Protein AF-A0A961BSR6-F1 (afdb_monomer_lite)

Structure (mmCIF, N/CA/C/O backbone):
data_AF-A0A961BSR6-F1
#
_entry.id   AF-A0A961BSR6-F1
#
loop_
_atom_site.group_PDB
_atom_site.id
_atom_site.type_symbol
_atom_site.label_atom_id
_atom_site.label_alt_id
_atom_site.label_comp_id
_atom_site.label_asym_id
_atom_site.label_entity_id
_atom_site.label_seq_id
_atom_site.pdbx_PDB_ins_code
_atom_site.Cartn_x
_atom_site.Cartn_y
_atom_site.Cartn_z
_atom_site.occu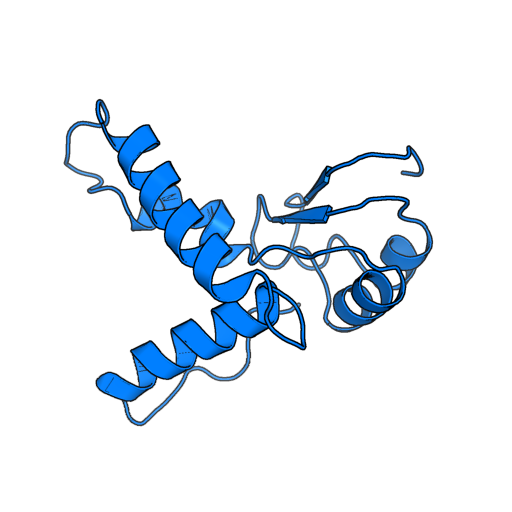pancy
_atom_site.B_iso_or_equiv
_atom_site.auth_seq_id
_atom_site.auth_comp_id
_atom_site.auth_asym_id
_atom_site.auth_atom_id
_atom_site.pdbx_PDB_model_num
ATOM 1 N N . LEU A 1 1 ? -9.816 13.760 14.207 1.00 54.50 1 LEU A N 1
ATOM 2 C CA . LEU A 1 1 ? -9.937 13.245 12.824 1.00 54.50 1 LEU A CA 1
ATOM 3 C C . LEU A 1 1 ? -10.879 12.050 12.890 1.00 54.50 1 LEU A C 1
ATOM 5 O O . LEU A 1 1 ? -10.410 10.940 13.039 1.00 54.50 1 LEU A O 1
ATOM 9 N N . ALA A 1 2 ? -12.190 12.286 12.928 1.00 59.09 2 ALA A N 1
ATOM 10 C CA . ALA A 1 2 ? -13.183 11.233 13.184 1.00 59.09 2 ALA A CA 1
ATOM 11 C C . ALA A 1 2 ? -14.400 11.394 12.258 1.00 59.09 2 ALA A C 1
ATOM 13 O O . ALA A 1 2 ? -15.543 11.278 12.684 1.00 59.09 2 ALA A O 1
ATOM 14 N N . ALA A 1 3 ? -14.143 11.760 11.002 1.00 76.44 3 ALA A N 1
ATOM 15 C CA . ALA A 1 3 ? -15.164 11.703 9.969 1.00 76.44 3 ALA A CA 1
ATOM 16 C C . ALA A 1 3 ? -15.123 10.306 9.348 1.00 76.44 3 ALA A C 1
ATOM 18 O O . ALA A 1 3 ? -14.042 9.820 9.012 1.00 76.44 3 ALA A O 1
ATOM 19 N N . GLU A 1 4 ? -16.289 9.681 9.218 1.00 91.75 4 GLU A N 1
ATOM 20 C CA . GLU A 1 4 ? -16.441 8.469 8.422 1.00 91.75 4 GLU A CA 1
ATOM 21 C C . GLU A 1 4 ? -16.108 8.784 6.961 1.00 91.75 4 GLU A C 1
ATOM 23 O O . GLU A 1 4 ? -16.545 9.807 6.422 1.00 91.75 4 GLU A O 1
ATOM 28 N N . ALA A 1 5 ? -15.296 7.939 6.331 1.00 94.12 5 ALA A N 1
ATOM 29 C CA . ALA A 1 5 ? -14.930 8.102 4.932 1.00 94.12 5 ALA A CA 1
ATOM 30 C C . ALA A 1 5 ? -14.614 6.761 4.274 1.00 94.12 5 ALA A C 1
ATOM 32 O O . ALA A 1 5 ? -14.181 5.803 4.907 1.00 94.12 5 ALA A O 1
ATOM 33 N N . ASP A 1 6 ? -14.758 6.707 2.957 1.00 96.19 6 ASP A N 1
ATOM 34 C CA . ASP A 1 6 ? -14.436 5.496 2.205 1.00 96.19 6 ASP A CA 1
ATOM 35 C C . ASP A 1 6 ? -12.929 5.252 2.130 1.00 96.19 6 ASP A C 1
ATOM 37 O O . ASP A 1 6 ? -12.465 4.121 2.282 1.00 96.19 6 ASP A O 1
ATOM 41 N N . ALA A 1 7 ? -12.160 6.322 1.943 1.00 95.50 7 ALA A N 1
ATOM 42 C CA . ALA A 1 7 ? -10.717 6.262 1.798 1.00 95.50 7 ALA A CA 1
ATOM 43 C C . ALA A 1 7 ? -10.030 7.398 2.560 1.00 95.50 7 ALA A C 1
ATOM 45 O O . ALA A 1 7 ? -10.444 8.556 2.487 1.00 95.50 7 ALA A O 1
ATOM 46 N N . LEU A 1 8 ? -8.932 7.067 3.236 1.00 95.81 8 LEU A N 1
ATOM 47 C CA . LEU A 1 8 ? -8.007 8.025 3.831 1.00 95.81 8 LEU A CA 1
ATOM 48 C C . LEU A 1 8 ? -6.707 8.066 3.026 1.00 95.81 8 LEU A C 1
ATOM 50 O O . LEU A 1 8 ? -5.999 7.065 2.945 1.00 95.81 8 LEU A O 1
ATOM 54 N N . LEU A 1 9 ? -6.366 9.238 2.488 1.00 96.06 9 LEU A N 1
ATOM 55 C CA . LEU A 1 9 ? -5.063 9.497 1.872 1.00 96.06 9 LEU A CA 1
ATOM 56 C C . LEU A 1 9 ? -4.056 9.894 2.958 1.00 96.06 9 LEU A C 1
ATOM 58 O O . LEU A 1 9 ? -4.169 10.962 3.560 1.00 96.06 9 LEU A O 1
ATOM 62 N N . ALA A 1 10 ? -3.075 9.033 3.221 1.00 94.50 10 ALA A N 1
ATOM 63 C CA . ALA A 1 10 ? -2.113 9.203 4.304 1.00 94.50 10 ALA A CA 1
ATOM 64 C C . ALA A 1 10 ? -0.697 9.416 3.757 1.00 94.50 10 ALA A C 1
ATOM 66 O O . ALA A 1 10 ? -0.143 8.555 3.079 1.00 94.50 10 ALA A O 1
ATOM 67 N N . GLY A 1 11 ? -0.095 10.568 4.052 1.00 91.94 11 GLY A N 1
ATOM 68 C CA . GLY A 1 11 ? 1.242 10.888 3.539 1.00 91.94 11 GLY A CA 1
ATOM 69 C C . GLY A 1 11 ? 1.927 12.093 4.173 1.00 91.94 11 GLY A C 1
ATOM 70 O O . GLY A 1 11 ? 2.935 12.551 3.652 1.00 91.94 11 GLY A O 1
ATOM 71 N N . SER A 1 12 ? 1.398 12.635 5.275 1.00 92.62 12 SER A N 1
ATOM 72 C CA . SER A 1 12 ? 1.963 13.834 5.913 1.00 92.62 12 SER A CA 1
ATOM 73 C C . SER A 1 12 ? 3.328 13.589 6.561 1.00 92.62 12 SER A C 1
ATOM 75 O O . SER A 1 12 ? 4.140 14.506 6.641 1.00 92.62 12 SER A O 1
ATOM 77 N N . ARG A 1 13 ? 3.574 12.364 7.039 1.00 94.50 13 ARG A N 1
ATOM 78 C CA . ARG A 1 13 ? 4.858 11.870 7.554 1.00 94.50 13 ARG A CA 1
ATOM 79 C C . ARG A 1 13 ? 4.839 10.344 7.656 1.00 94.50 13 ARG A C 1
ATOM 81 O O . ARG A 1 13 ? 3.764 9.745 7.729 1.00 94.50 13 ARG A O 1
ATOM 88 N N . ALA A 1 14 ? 6.017 9.737 7.767 1.00 95.31 14 ALA A N 1
ATOM 89 C CA . ALA A 1 14 ? 6.130 8.337 8.160 1.00 95.31 14 ALA A CA 1
ATOM 90 C C . ALA A 1 14 ? 5.518 8.111 9.559 1.00 95.31 14 ALA A C 1
ATOM 92 O O . ALA A 1 14 ? 5.625 8.963 10.455 1.00 95.31 14 ALA A O 1
ATOM 93 N N . GLY A 1 15 ? 4.829 6.984 9.733 1.00 95.81 15 GLY A N 1
ATOM 94 C CA . GLY A 1 15 ? 4.114 6.627 10.956 1.00 95.81 15 GLY A CA 1
ATOM 95 C C . GLY A 1 15 ? 3.048 7.650 11.361 1.00 95.81 15 GLY A C 1
ATOM 96 O O . GLY A 1 15 ? 2.819 7.856 12.556 1.00 95.81 15 GLY A O 1
ATOM 97 N N . ALA A 1 16 ? 2.442 8.357 10.398 1.00 95.38 16 ALA A N 1
ATOM 98 C CA . ALA A 1 16 ? 1.334 9.276 10.661 1.00 95.38 16 ALA A CA 1
ATOM 99 C C . ALA A 1 16 ? 0.142 8.554 11.306 1.00 95.38 16 ALA A C 1
ATOM 101 O O . ALA A 1 16 ? -0.519 9.121 12.175 1.00 95.38 16 ALA A O 1
ATOM 102 N N . ILE A 1 17 ? -0.093 7.301 10.916 1.00 96.19 17 ILE A N 1
ATOM 103 C CA . ILE A 1 17 ? -1.109 6.428 11.488 1.00 96.19 17 ILE A CA 1
ATOM 104 C C . ILE A 1 17 ? -0.432 5.482 12.482 1.00 96.19 17 ILE A C 1
ATOM 106 O O . ILE A 1 17 ? 0.175 4.465 12.124 1.00 96.19 17 ILE A O 1
ATOM 110 N N . SER A 1 18 ? -0.527 5.857 13.755 1.00 96.38 18 SER A N 1
ATOM 111 C CA . SER A 1 18 ? -0.165 5.018 14.895 1.00 96.38 18 SER A CA 1
ATOM 112 C C . SER A 1 18 ? -1.331 4.109 15.294 1.00 96.38 18 SER A C 1
ATOM 114 O O . SER A 1 18 ? -2.443 4.238 14.783 1.00 96.38 18 SER A O 1
ATOM 116 N N . HIS A 1 19 ? -1.084 3.174 16.208 1.00 96.56 19 HIS A N 1
ATOM 117 C CA . HIS A 1 19 ? -2.129 2.286 16.717 1.00 96.56 19 HIS A CA 1
ATOM 118 C C . HIS A 1 19 ? -3.232 3.004 17.506 1.00 96.56 19 HIS A C 1
ATOM 120 O O . HIS A 1 19 ? -4.370 2.552 17.492 1.00 96.56 19 HIS A O 1
ATOM 126 N N . GLU A 1 20 ? -2.925 4.121 18.166 1.00 95.81 20 GLU A N 1
ATOM 127 C CA . GLU A 1 20 ? -3.919 4.960 18.838 1.00 95.81 20 GLU A CA 1
ATOM 128 C C . GLU A 1 20 ? -4.863 5.580 17.811 1.00 95.81 20 GLU A C 1
ATOM 130 O O . GLU A 1 20 ? -6.070 5.387 17.902 1.00 95.81 20 GLU A O 1
ATOM 135 N N . LEU A 1 21 ? -4.308 6.224 16.775 1.00 95.12 21 LEU A N 1
ATOM 136 C CA . LEU A 1 21 ? -5.116 6.815 15.711 1.00 95.12 21 LEU A CA 1
ATOM 137 C C . LEU A 1 21 ? -5.911 5.744 14.956 1.00 95.12 21 LEU A C 1
ATOM 139 O O . LEU A 1 21 ? -7.092 5.938 14.700 1.00 95.12 21 LEU A O 1
ATOM 143 N N . ALA A 1 22 ? -5.299 4.598 14.643 1.00 96.12 22 ALA A N 1
ATOM 144 C CA . ALA A 1 22 ? -5.958 3.499 13.936 1.00 96.12 22 ALA A CA 1
ATOM 145 C C . ALA A 1 22 ? -7.251 3.020 14.617 1.00 96.12 22 ALA A C 1
ATOM 147 O O . ALA A 1 22 ? -8.192 2.651 13.924 1.00 96.12 22 ALA A O 1
ATOM 148 N N . ARG A 1 23 ? -7.319 3.062 15.954 1.00 95.00 23 ARG A N 1
ATOM 149 C CA . ARG A 1 23 ? -8.508 2.659 16.726 1.00 95.00 23 ARG A CA 1
ATOM 150 C C . 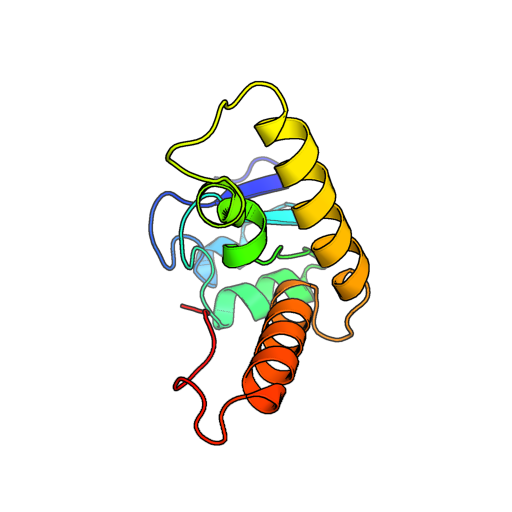ARG A 1 23 ? -9.653 3.668 16.661 1.00 95.00 23 ARG A C 1
ATOM 152 O O . ARG A 1 23 ? -10.781 3.315 16.985 1.00 95.00 23 ARG A O 1
ATOM 159 N N . GLU A 1 24 ? -9.360 4.906 16.279 1.00 94.25 24 GLU A N 1
ATOM 160 C CA . GLU A 1 24 ? -10.335 5.993 16.156 1.00 94.25 24 GLU A CA 1
ATOM 161 C C . GLU A 1 24 ? -10.815 6.193 14.710 1.00 94.25 24 GLU A C 1
ATOM 163 O O . GLU A 1 24 ? -11.788 6.911 14.474 1.00 94.25 24 GLU A O 1
ATOM 168 N N . LEU A 1 25 ? -10.136 5.587 13.730 1.00 94.69 25 LEU A N 1
ATOM 169 C CA . LEU A 1 25 ? -10.461 5.749 12.317 1.00 94.69 25 LEU A CA 1
ATOM 170 C C . LEU A 1 25 ? -11.704 4.938 11.925 1.00 94.69 25 LEU A C 1
ATOM 172 O O . LEU A 1 25 ? -11.771 3.730 12.134 1.00 94.69 25 LEU A O 1
ATOM 176 N N . ALA A 1 26 ? -12.648 5.601 11.257 1.00 94.25 26 ALA A N 1
ATOM 177 C CA . ALA A 1 26 ? -13.820 4.990 10.632 1.00 94.25 26 ALA A CA 1
ATOM 178 C C . ALA A 1 26 ? -13.675 5.029 9.101 1.00 94.25 26 ALA A C 1
ATOM 180 O O . ALA A 1 26 ? -14.356 5.797 8.421 1.00 94.25 26 ALA A O 1
ATOM 181 N N . VAL A 1 27 ? -12.719 4.258 8.563 1.00 96.19 27 VAL A N 1
ATOM 182 C CA . VAL A 1 27 ? -12.407 4.249 7.122 1.00 96.19 27 VAL A CA 1
ATOM 183 C C . VAL A 1 27 ? -12.328 2.847 6.539 1.00 96.19 27 VAL A C 1
ATOM 185 O O . VAL A 1 27 ? -11.806 1.932 7.174 1.00 96.19 27 VAL A O 1
ATOM 188 N N . ARG A 1 28 ? -12.809 2.681 5.302 1.00 96.81 28 ARG A N 1
ATOM 189 C CA . ARG A 1 28 ? -12.797 1.377 4.612 1.00 96.81 28 ARG A CA 1
ATOM 190 C C . ARG A 1 28 ? -11.435 1.054 4.005 1.00 96.81 28 ARG A C 1
ATOM 192 O O . ARG A 1 28 ? -11.033 -0.107 3.979 1.00 96.81 28 ARG A O 1
ATOM 199 N N . THR A 1 29 ? -10.697 2.075 3.571 1.00 97.25 29 THR A N 1
ATOM 200 C CA . THR A 1 29 ? -9.344 1.909 3.037 1.00 97.25 29 THR A CA 1
ATOM 201 C C . THR A 1 29 ? -8.399 3.029 3.470 1.00 97.25 29 THR A C 1
ATOM 203 O O . THR A 1 29 ? -8.788 4.190 3.593 1.00 97.25 29 THR A O 1
ATOM 206 N N . VAL A 1 30 ? -7.123 2.687 3.634 1.00 97.00 30 VAL A N 1
ATOM 207 C CA . VAL A 1 30 ? -6.017 3.644 3.739 1.00 97.00 30 VAL A CA 1
ATOM 208 C C . VAL A 1 30 ? -5.170 3.546 2.475 1.00 97.00 30 VAL A C 1
ATOM 210 O O . VAL A 1 30 ? -4.720 2.463 2.105 1.00 97.00 30 VAL A O 1
ATOM 213 N N . VAL A 1 31 ? -4.934 4.684 1.827 1.00 97.06 31 VAL A N 1
ATOM 214 C CA . VAL A 1 31 ? -4.097 4.811 0.630 1.00 97.06 31 VAL A CA 1
ATOM 215 C C . VAL A 1 31 ? -2.888 5.675 0.967 1.00 97.06 31 VAL A C 1
ATOM 217 O O . VAL A 1 31 ? -3.032 6.831 1.369 1.00 97.06 31 VAL A O 1
ATOM 220 N N . GLY A 1 32 ? -1.684 5.126 0.804 1.00 93.94 32 GLY A N 1
ATOM 221 C CA . GLY A 1 32 ? -0.455 5.893 0.973 1.00 93.94 32 GLY A CA 1
ATOM 222 C C . GLY A 1 32 ? -0.288 6.943 -0.128 1.00 93.94 32 GLY A C 1
ATOM 223 O O . GLY A 1 32 ? -0.307 6.611 -1.311 1.00 93.94 32 GLY A O 1
ATOM 224 N N . TRP A 1 33 ? -0.114 8.205 0.265 1.00 91.50 33 TRP A N 1
ATOM 225 C CA . TRP A 1 33 ? 0.302 9.320 -0.604 1.00 91.50 33 TRP A CA 1
ATOM 226 C C . TRP A 1 33 ? 1.729 9.809 -0.281 1.00 91.50 33 TRP A C 1
ATOM 228 O O . TRP A 1 33 ? 2.310 10.617 -0.997 1.00 91.50 33 TRP A O 1
ATOM 238 N N . GLY A 1 34 ? 2.314 9.304 0.802 1.00 91.25 34 GLY A N 1
ATOM 239 C CA . GLY A 1 34 ? 3.712 9.501 1.169 1.00 91.25 34 GLY A CA 1
ATOM 240 C C . GLY A 1 34 ? 4.282 8.204 1.743 1.00 91.25 34 GLY A C 1
ATOM 241 O O . GLY A 1 34 ? 3.514 7.270 1.979 1.00 91.25 34 GLY A O 1
ATOM 242 N N . PRO A 1 35 ? 5.603 8.132 1.965 1.00 92.00 35 PRO A N 1
ATOM 243 C CA . PRO A 1 35 ? 6.252 6.903 2.395 1.00 92.00 35 PRO A CA 1
ATOM 244 C C . PRO A 1 35 ? 5.925 6.551 3.851 1.00 92.00 35 PRO A C 1
ATOM 246 O O . PRO A 1 35 ? 5.924 7.403 4.744 1.00 92.00 35 PRO A O 1
ATOM 249 N N . LEU A 1 36 ? 5.723 5.259 4.074 1.00 93.75 36 LEU A N 1
ATOM 250 C CA . LEU A 1 36 ? 5.564 4.561 5.342 1.00 93.75 36 LEU A CA 1
ATOM 251 C C . LEU A 1 36 ? 4.516 5.188 6.277 1.00 93.75 36 LEU A C 1
ATOM 253 O O . LEU A 1 36 ? 4.809 5.408 7.454 1.00 93.75 36 LEU A O 1
ATOM 257 N N . PRO A 1 37 ? 3.289 5.506 5.818 1.00 95.94 37 PRO A N 1
ATOM 258 C CA . PRO A 1 37 ? 2.345 6.280 6.620 1.00 95.94 37 PRO A CA 1
ATOM 259 C C . PRO A 1 37 ? 1.765 5.488 7.801 1.00 95.94 37 PRO A C 1
ATOM 261 O O . PRO A 1 37 ? 1.266 6.098 8.746 1.00 95.94 37 PRO A O 1
ATOM 264 N N . VAL A 1 38 ? 1.827 4.153 7.766 1.00 96.31 38 VAL A N 1
ATOM 265 C CA . VAL A 1 38 ? 1.206 3.243 8.740 1.00 96.31 38 VAL A CA 1
ATOM 266 C C . VAL A 1 38 ? 2.285 2.486 9.511 1.00 96.31 38 VAL A C 1
ATOM 268 O O . VAL A 1 38 ? 3.166 1.867 8.918 1.00 96.31 38 VAL A O 1
ATOM 271 N N . THR A 1 39 ? 2.197 2.514 10.842 1.00 96.31 39 THR A N 1
ATOM 272 C CA . THR A 1 39 ? 3.066 1.699 11.713 1.00 96.31 39 THR A CA 1
ATOM 273 C C . THR A 1 39 ? 2.647 0.227 11.727 1.00 96.31 39 THR A C 1
ATOM 275 O O . THR A 1 39 ? 1.474 -0.086 11.520 1.00 96.31 39 THR A O 1
ATOM 278 N N . ALA A 1 40 ? 3.548 -0.692 12.078 1.00 94.94 40 ALA A N 1
ATOM 279 C CA . ALA A 1 40 ? 3.227 -2.124 12.166 1.00 94.94 40 ALA A CA 1
ATOM 280 C C . ALA A 1 40 ? 2.031 -2.432 13.092 1.00 94.94 40 ALA A C 1
ATOM 282 O O . ALA A 1 40 ? 1.163 -3.241 12.761 1.00 94.94 40 ALA A O 1
ATOM 283 N N . LYS A 1 41 ? 1.945 -1.754 14.246 1.00 96.81 41 LYS A N 1
ATOM 284 C CA . LYS A 1 41 ? 0.806 -1.915 15.164 1.00 96.81 41 LYS A CA 1
ATOM 285 C C . LYS A 1 41 ? -0.484 -1.350 14.567 1.00 96.81 41 LYS A C 1
ATOM 287 O O . LYS A 1 41 ? -1.525 -1.982 14.697 1.00 96.81 41 LYS A O 1
ATOM 292 N N . ALA A 1 42 ? -0.419 -0.201 13.891 1.00 96.94 42 ALA A N 1
ATOM 293 C CA . ALA A 1 42 ? -1.578 0.372 13.212 1.00 96.94 42 ALA A CA 1
ATOM 294 C C . ALA A 1 42 ? -2.105 -0.533 12.097 1.00 96.94 42 ALA A C 1
ATOM 296 O O . ALA A 1 42 ? -3.312 -0.697 11.987 1.00 96.94 42 ALA A O 1
ATOM 297 N N . LEU A 1 43 ? -1.218 -1.162 11.320 1.00 96.62 43 LEU A N 1
ATOM 298 C CA . LEU A 1 43 ? -1.603 -2.125 10.288 1.00 96.62 43 LEU A CA 1
ATOM 299 C C . LEU A 1 43 ? -2.428 -3.277 10.881 1.00 96.62 43 LEU A C 1
ATOM 301 O O . LEU A 1 43 ? -3.458 -3.647 10.323 1.00 96.62 43 LEU A O 1
ATOM 305 N N . ALA A 1 44 ? -2.012 -3.801 12.038 1.00 95.75 44 ALA A N 1
ATOM 306 C CA . ALA A 1 44 ? -2.753 -4.845 12.739 1.00 95.75 44 ALA A CA 1
ATOM 307 C C . ALA A 1 44 ? -4.121 -4.356 13.250 1.00 95.75 44 ALA A C 1
ATOM 309 O O . ALA A 1 44 ? -5.108 -5.073 13.101 1.00 95.75 44 ALA A O 1
ATOM 310 N N . GLU A 1 45 ? -4.203 -3.154 13.833 1.00 96.94 45 GLU A N 1
ATOM 311 C CA . GLU A 1 45 ? -5.481 -2.582 14.292 1.00 96.94 45 GLU A CA 1
ATOM 312 C C . GLU A 1 45 ? -6.453 -2.333 13.127 1.00 96.94 45 GLU A C 1
ATOM 314 O O . GLU A 1 45 ? -7.608 -2.751 13.191 1.00 96.94 45 GLU A O 1
ATOM 319 N N . LEU A 1 46 ? -5.973 -1.728 12.035 1.00 96.50 46 LEU A N 1
ATOM 320 C CA . LEU A 1 46 ? -6.760 -1.473 10.825 1.00 96.50 46 LEU A CA 1
ATOM 321 C C . LEU A 1 46 ? -7.276 -2.779 10.211 1.00 96.50 46 LEU A C 1
ATOM 323 O O . LEU A 1 46 ? -8.460 -2.880 9.898 1.00 96.50 46 LEU A O 1
ATOM 327 N N . GLY A 1 47 ? -6.421 -3.801 10.114 1.00 95.69 47 GLY A N 1
ATOM 328 C CA . GLY A 1 47 ? -6.815 -5.117 9.611 1.00 95.69 47 GLY A CA 1
ATOM 329 C C . GLY A 1 47 ? -7.907 -5.777 10.460 1.00 95.69 47 GLY A C 1
ATOM 330 O O . GLY A 1 47 ? -8.869 -6.308 9.911 1.00 95.69 47 GLY A O 1
ATOM 331 N N . ARG A 1 48 ? -7.828 -5.688 11.799 1.00 95.38 48 ARG A N 1
ATOM 332 C CA . ARG A 1 48 ? -8.893 -6.193 12.693 1.00 95.38 48 ARG A CA 1
ATOM 333 C C . ARG A 1 48 ? -10.216 -5.449 12.520 1.00 95.38 48 ARG A C 1
ATOM 335 O O . ARG A 1 48 ? -11.266 -6.053 12.708 1.00 95.38 48 ARG A O 1
ATOM 342 N N . ALA A 1 49 ? -10.165 -4.168 12.163 1.00 94.75 49 ALA A N 1
ATOM 343 C CA . ALA A 1 49 ? -11.340 -3.356 11.861 1.00 94.75 49 ALA A CA 1
ATOM 344 C C . ALA A 1 49 ? -11.894 -3.583 10.437 1.00 94.75 49 ALA A C 1
ATOM 346 O O . ALA A 1 49 ? -12.858 -2.928 10.049 1.00 94.75 49 ALA A O 1
ATOM 347 N N . GLY A 1 50 ? -11.298 -4.486 9.646 1.00 95.12 50 GLY A N 1
ATOM 348 C CA . GLY A 1 50 ? -11.687 -4.728 8.254 1.00 95.12 50 GLY A CA 1
ATOM 349 C C . GLY A 1 50 ? -11.257 -3.619 7.286 1.00 95.12 50 GLY A C 1
ATOM 350 O O . GLY A 1 50 ? -11.738 -3.575 6.156 1.00 95.12 50 GLY A O 1
ATOM 351 N N . CYS A 1 51 ? -10.366 -2.721 7.712 1.00 96.69 51 CYS A N 1
ATOM 352 C CA . CYS A 1 51 ? -9.827 -1.666 6.866 1.00 96.69 51 CYS A CA 1
ATOM 353 C C . CYS A 1 51 ? -8.701 -2.209 5.979 1.00 96.69 51 CYS A C 1
ATOM 355 O O . CYS A 1 51 ? -7.752 -2.838 6.456 1.00 96.69 51 CYS A O 1
ATOM 357 N N . VAL A 1 52 ? -8.775 -1.919 4.680 1.00 97.50 52 VAL A N 1
ATOM 358 C CA . VAL A 1 52 ? -7.765 -2.335 3.704 1.00 97.50 52 VAL A CA 1
ATOM 359 C C . VAL A 1 52 ? -6.670 -1.275 3.587 1.00 97.50 52 VAL A C 1
ATOM 361 O O . VAL A 1 52 ? -6.930 -0.142 3.175 1.00 97.50 52 VAL A O 1
ATOM 364 N N . VAL A 1 53 ? -5.427 -1.651 3.890 1.00 97.50 53 VAL A N 1
ATOM 365 C CA . VAL A 1 53 ? -4.249 -0.787 3.714 1.00 97.50 53 VAL A CA 1
ATOM 366 C C . VAL A 1 53 ? -3.572 -1.099 2.381 1.00 97.50 53 VAL A C 1
ATOM 368 O O . VAL A 1 53 ? -3.069 -2.206 2.177 1.00 97.50 53 VAL A O 1
ATOM 371 N N . GLN A 1 54 ? -3.554 -0.116 1.480 1.00 97.75 54 GLN A N 1
ATOM 372 C CA . GLN A 1 54 ? -2.884 -0.224 0.185 1.00 97.75 54 GLN A CA 1
ATOM 373 C C . GLN A 1 54 ? -1.357 -0.072 0.329 1.00 97.75 54 GLN A C 1
ATOM 375 O O . GLN A 1 54 ? -0.904 0.709 1.170 1.00 97.75 54 GLN A O 1
ATOM 380 N N . PRO A 1 55 ? -0.556 -0.774 -0.495 1.00 97.31 55 PRO A N 1
ATOM 381 C CA . PRO A 1 55 ? 0.895 -0.619 -0.529 1.00 97.31 55 PRO A CA 1
ATOM 382 C C . PRO A 1 55 ? 1.303 0.765 -1.041 1.00 97.31 55 PRO A C 1
ATOM 384 O O . PRO A 1 55 ? 1.177 1.066 -2.226 1.00 97.31 55 PRO A O 1
ATOM 387 N N . ASP A 1 56 ? 1.832 1.594 -0.147 1.00 95.94 56 ASP A N 1
ATOM 388 C CA . ASP A 1 56 ? 2.250 2.973 -0.416 1.00 95.94 56 ASP A CA 1
ATOM 389 C C . ASP A 1 56 ? 3.297 3.084 -1.536 1.00 95.94 56 ASP A C 1
ATOM 391 O O . ASP A 1 56 ? 3.176 3.928 -2.422 1.00 95.94 56 ASP A O 1
ATOM 395 N N . PHE A 1 57 ? 4.288 2.193 -1.552 1.00 95.44 57 PHE A N 1
ATOM 396 C CA . PHE A 1 57 ? 5.336 2.130 -2.569 1.00 95.44 57 PHE A CA 1
ATOM 397 C C . PHE A 1 57 ? 4.810 1.723 -3.952 1.00 95.44 57 PHE A C 1
ATOM 399 O O . PHE A 1 57 ? 5.506 1.918 -4.943 1.00 95.44 57 PHE A O 1
ATOM 406 N N . VAL A 1 58 ? 3.591 1.179 -4.038 1.00 96.56 58 VAL A N 1
ATOM 407 C CA . VAL A 1 58 ? 2.895 0.912 -5.306 1.00 96.56 58 VAL A CA 1
ATOM 408 C C . VAL A 1 58 ? 1.991 2.089 -5.664 1.00 96.56 58 VAL A C 1
ATOM 410 O O . VAL A 1 58 ? 2.042 2.574 -6.790 1.00 96.56 58 VAL A O 1
ATOM 413 N N . THR A 1 59 ? 1.198 2.605 -4.719 1.00 95.69 59 THR A N 1
ATOM 414 C CA . THR A 1 59 ? 0.277 3.731 -4.971 1.00 95.69 59 THR A CA 1
ATOM 415 C C . THR A 1 59 ? 1.007 5.029 -5.313 1.00 95.69 59 THR A C 1
ATOM 417 O O . THR A 1 59 ? 0.445 5.891 -5.985 1.00 95.69 59 THR A O 1
ATOM 420 N N . THR A 1 60 ? 2.271 5.156 -4.904 1.00 94.62 60 THR A N 1
ATOM 421 C CA . THR A 1 60 ? 3.146 6.298 -5.209 1.00 94.62 60 THR A CA 1
ATOM 422 C C . THR A 1 60 ? 4.214 5.995 -6.268 1.00 94.62 60 THR A C 1
ATOM 424 O O . THR A 1 60 ? 5.071 6.836 -6.523 1.00 94.62 60 THR A O 1
ATOM 427 N N . ALA A 1 61 ? 4.146 4.843 -6.950 1.00 94.25 61 ALA A N 1
ATOM 428 C CA . ALA A 1 61 ? 5.172 4.384 -7.898 1.00 94.25 61 ALA A CA 1
ATOM 429 C C . ALA A 1 61 ? 5.265 5.191 -9.205 1.00 94.25 61 ALA A C 1
ATOM 431 O O . ALA A 1 61 ? 6.138 4.914 -10.025 1.00 94.25 61 ALA A O 1
ATOM 432 N N . GLY A 1 62 ? 4.379 6.170 -9.425 1.00 92.75 62 GLY A N 1
ATOM 433 C CA . GLY A 1 62 ? 4.306 6.953 -10.662 1.00 92.75 62 GLY A CA 1
ATOM 434 C C . GLY A 1 62 ? 5.675 7.418 -11.173 1.00 92.75 62 GLY A C 1
ATOM 435 O O . GLY A 1 62 ? 6.043 7.025 -12.278 1.00 92.75 62 GLY A O 1
ATOM 436 N N . PRO A 1 63 ? 6.475 8.149 -10.372 1.00 90.75 63 PRO A N 1
ATOM 437 C CA . PRO A 1 63 ? 7.809 8.605 -10.772 1.00 90.75 63 PRO A CA 1
ATOM 438 C C . PRO A 1 63 ? 8.810 7.495 -11.126 1.00 90.75 63 PRO A C 1
ATOM 440 O O . PRO A 1 63 ? 9.790 7.774 -11.804 1.00 90.75 63 PRO A O 1
ATOM 443 N N . SER A 1 64 ? 8.596 6.256 -10.673 1.00 90.38 64 SER A N 1
ATOM 444 C CA . SER A 1 64 ? 9.443 5.100 -11.006 1.00 90.38 64 SER A CA 1
ATOM 445 C C . SER A 1 64 ? 9.019 4.385 -12.293 1.00 90.38 64 SER A C 1
ATOM 447 O O . SER A 1 64 ? 9.792 3.594 -12.823 1.00 90.38 64 SER A O 1
ATOM 449 N N . ILE A 1 65 ? 7.795 4.624 -12.773 1.00 90.62 65 ILE A N 1
ATOM 450 C CA . ILE A 1 65 ? 7.232 3.989 -13.975 1.00 90.62 65 ILE A CA 1
ATOM 451 C C . ILE A 1 65 ? 7.505 4.833 -15.225 1.00 90.62 65 ILE A C 1
ATOM 453 O O . ILE A 1 65 ? 7.721 4.285 -16.304 1.00 90.62 65 ILE A O 1
ATOM 457 N N . VAL A 1 66 ? 7.471 6.161 -15.098 1.00 92.06 66 VAL A N 1
ATOM 458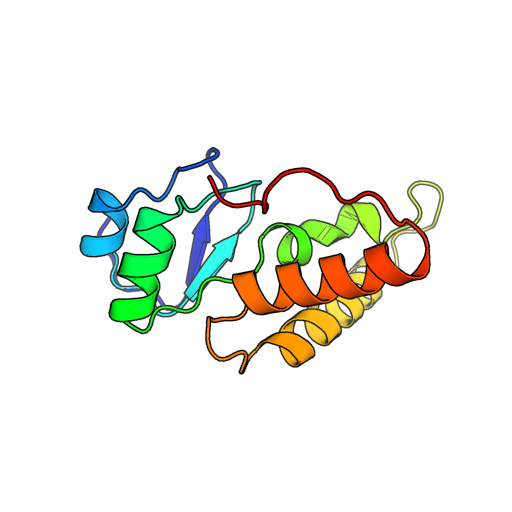 C CA . VAL A 1 66 ? 7.728 7.069 -16.222 1.00 92.06 66 VAL A CA 1
ATOM 459 C C . VAL A 1 66 ? 9.211 7.267 -16.496 1.00 92.06 66 VAL A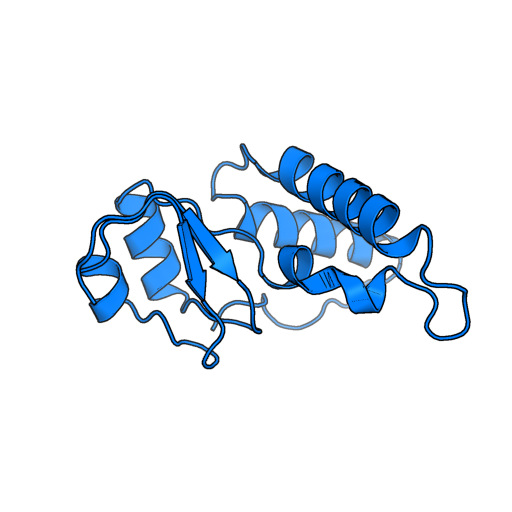 C 1
ATOM 461 O O . VAL A 1 66 ? 10.005 7.432 -15.574 1.00 92.06 66 VAL A O 1
ATOM 464 N N . ASP A 1 67 ? 9.554 7.355 -17.782 1.00 86.75 67 ASP A N 1
ATOM 465 C CA . ASP A 1 67 ? 10.838 7.900 -18.218 1.00 86.75 67 ASP A CA 1
ATOM 466 C C . ASP A 1 67 ? 10.880 9.411 -17.917 1.00 86.75 67 ASP A C 1
ATOM 468 O O . ASP A 1 67 ? 10.087 10.164 -18.493 1.00 86.75 67 ASP A O 1
ATOM 472 N N . PRO A 1 68 ? 11.791 9.887 -17.047 1.00 83.12 68 PRO A N 1
ATOM 473 C CA . PRO A 1 68 ? 11.894 11.305 -16.712 1.00 83.12 68 PRO A CA 1
ATOM 474 C C . PRO A 1 68 ? 12.331 12.189 -17.892 1.00 83.12 68 PRO A C 1
ATOM 476 O O . PRO A 1 68 ? 12.149 13.403 -17.826 1.00 83.12 68 PRO A O 1
ATOM 479 N N . ALA A 1 69 ? 12.910 11.616 -18.953 1.00 87.31 69 ALA A N 1
ATOM 480 C CA . ALA A 1 69 ? 13.290 12.334 -20.170 1.00 87.31 69 ALA A CA 1
ATOM 481 C C . ALA A 1 69 ? 12.230 12.242 -21.287 1.00 87.31 69 ALA A C 1
ATOM 483 O O . ALA A 1 69 ? 12.358 12.914 -22.314 1.00 87.31 69 ALA A O 1
ATOM 484 N N . GLY A 1 70 ? 11.200 11.412 -21.102 1.00 85.00 70 GLY A N 1
ATOM 485 C CA . GLY A 1 70 ? 10.168 11.137 -22.096 1.00 85.00 70 GLY A CA 1
ATOM 486 C C . GLY A 1 70 ? 8.978 12.108 -22.052 1.00 85.00 70 GLY A C 1
ATOM 487 O O . GLY A 1 70 ? 8.785 12.850 -21.086 1.00 85.00 70 GLY A O 1
ATOM 488 N N . PRO A 1 71 ? 8.132 12.115 -23.099 1.00 84.19 71 PRO A N 1
ATOM 489 C CA . PRO A 1 71 ? 6.883 12.869 -23.092 1.00 84.19 71 PRO A CA 1
ATOM 490 C C . PRO A 1 71 ? 5.893 12.297 -22.064 1.00 84.19 71 PRO A C 1
ATOM 492 O O . PRO A 1 71 ? 5.707 11.087 -21.964 1.00 84.19 71 PRO A O 1
ATOM 495 N N . LEU A 1 72 ? 5.193 13.176 -21.340 1.00 86.12 72 LEU A N 1
ATOM 496 C CA . LEU A 1 72 ? 4.229 12.785 -20.299 1.00 86.12 72 LEU A CA 1
ATOM 497 C C . LEU A 1 72 ? 2.797 12.556 -20.811 1.00 86.12 72 LEU A C 1
ATOM 499 O O . LEU A 1 72 ? 1.910 12.271 -20.012 1.00 86.12 72 LEU A O 1
ATOM 503 N N . THR A 1 73 ? 2.536 12.689 -22.113 1.00 86.56 73 THR A N 1
ATOM 504 C CA . THR A 1 73 ? 1.171 12.665 -22.671 1.00 86.56 73 THR A CA 1
ATOM 505 C C . THR A 1 73 ? 0.400 11.387 -22.317 1.00 86.56 73 THR A C 1
ATOM 507 O O . THR A 1 73 ? -0.754 11.474 -21.907 1.00 86.56 73 THR A O 1
ATOM 510 N N . ASP A 1 74 ? 1.056 10.224 -22.374 1.00 86.06 74 ASP A N 1
ATOM 511 C CA . ASP A 1 74 ? 0.443 8.922 -22.060 1.00 86.06 74 ASP A CA 1
ATOM 512 C C . ASP A 1 74 ? 0.825 8.393 -20.665 1.00 86.06 74 ASP A C 1
ATOM 514 O O . ASP A 1 74 ? 0.363 7.333 -20.229 1.00 86.06 74 ASP A O 1
ATOM 518 N N . ALA A 1 75 ? 1.654 9.144 -19.933 1.00 89.50 75 ALA A N 1
ATOM 519 C CA . ALA A 1 75 ? 2.185 8.740 -18.638 1.00 89.50 75 ALA A CA 1
ATOM 520 C C . ALA A 1 75 ? 1.096 8.421 -17.598 1.00 89.50 75 ALA A C 1
ATOM 522 O O . ALA A 1 75 ? 1.192 7.365 -16.970 1.00 89.50 75 ALA A O 1
ATOM 523 N N . PRO A 1 76 ? 0.044 9.247 -17.405 1.00 91.44 76 PRO A N 1
ATOM 524 C CA . PRO A 1 76 ? -0.976 8.952 -16.401 1.00 91.44 76 PRO A CA 1
ATOM 525 C C . PRO A 1 76 ? -1.701 7.627 -16.653 1.00 91.44 76 PRO A C 1
ATOM 527 O O . PRO A 1 76 ? -1.944 6.878 -15.710 1.00 91.44 76 PRO A O 1
ATOM 530 N N . ALA A 1 77 ? -2.013 7.314 -17.915 1.00 92.19 77 ALA A N 1
ATOM 531 C CA . ALA A 1 77 ? -2.698 6.077 -18.280 1.00 92.19 77 ALA A CA 1
ATOM 532 C C . ALA A 1 77 ? -1.797 4.851 -18.070 1.00 92.19 77 ALA A C 1
ATOM 534 O O . ALA A 1 77 ? -2.237 3.854 -17.496 1.00 92.19 77 ALA A O 1
ATOM 535 N N . ALA A 1 78 ? -0.524 4.944 -18.468 1.00 91.56 78 ALA A N 1
ATOM 536 C CA . ALA A 1 78 ? 0.458 3.885 -18.249 1.00 91.56 78 ALA A CA 1
ATOM 537 C C . ALA A 1 78 ? 0.692 3.619 -16.751 1.00 91.56 78 ALA A C 1
ATOM 539 O O . ALA A 1 78 ? 0.652 2.468 -16.314 1.00 91.56 78 A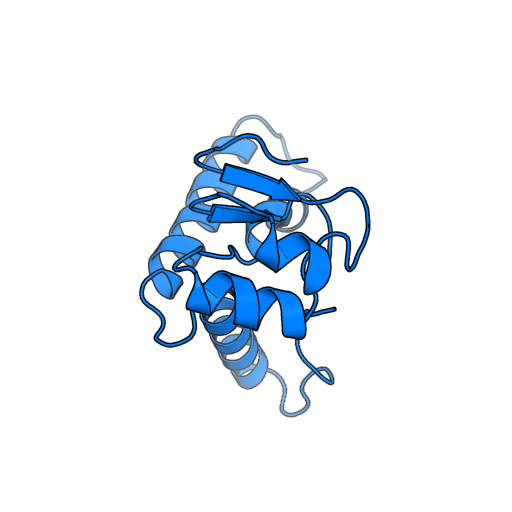LA A O 1
ATOM 540 N N . VAL A 1 79 ? 0.858 4.680 -15.951 1.00 95.06 79 VAL A N 1
ATOM 541 C CA . VAL A 1 79 ? 1.000 4.589 -14.490 1.00 95.06 79 VAL A CA 1
ATOM 542 C C . VAL A 1 79 ? -0.241 3.962 -13.866 1.00 95.06 79 VAL A C 1
ATOM 544 O O . VAL A 1 79 ? -0.114 3.008 -13.102 1.00 95.06 79 VAL A O 1
ATOM 547 N N . ALA A 1 80 ? -1.438 4.445 -14.211 1.00 95.12 80 ALA A N 1
ATOM 548 C CA . ALA A 1 80 ? -2.686 3.908 -13.679 1.00 95.12 80 ALA A CA 1
ATOM 549 C C . ALA A 1 80 ? -2.841 2.415 -14.000 1.00 95.12 80 ALA A C 1
ATOM 551 O O . ALA A 1 80 ? -3.178 1.635 -13.113 1.00 95.12 80 ALA A O 1
ATOM 552 N N . SER A 1 81 ? -2.535 2.003 -15.235 1.00 95.88 81 SER A N 1
ATOM 553 C CA . SER A 1 81 ? -2.593 0.598 -15.645 1.00 95.88 81 SER A CA 1
ATOM 554 C C . SER A 1 81 ? -1.590 -0.271 -14.884 1.00 95.88 81 SER A C 1
ATOM 556 O O . SER A 1 81 ? -1.947 -1.356 -14.428 1.00 95.88 81 SER A O 1
ATOM 558 N N . ALA A 1 82 ? -0.342 0.183 -14.736 1.00 96.00 82 ALA A N 1
ATOM 559 C CA . ALA A 1 82 ? 0.699 -0.569 -14.039 1.00 96.00 82 ALA A CA 1
ATOM 560 C C . ALA A 1 82 ? 0.396 -0.710 -12.538 1.00 96.00 82 ALA A C 1
ATOM 562 O O . ALA A 1 82 ? 0.494 -1.806 -11.987 1.00 96.00 82 ALA A O 1
ATOM 563 N N . VAL A 1 83 ? -0.030 0.377 -11.888 1.00 96.75 83 VAL A N 1
ATOM 564 C CA . VAL A 1 83 ? -0.446 0.371 -10.478 1.00 96.75 83 VAL A CA 1
ATOM 565 C C . VAL A 1 83 ? -1.660 -0.537 -10.285 1.00 96.75 83 VAL A C 1
ATOM 567 O O . VAL A 1 83 ? -1.630 -1.408 -9.419 1.00 96.75 83 VAL A O 1
ATOM 570 N N . ALA A 1 84 ? -2.700 -0.402 -11.115 1.00 97.19 84 ALA A N 1
ATOM 571 C CA . ALA A 1 84 ? -3.906 -1.221 -11.017 1.00 97.19 84 ALA A CA 1
ATOM 572 C C . ALA A 1 84 ? -3.616 -2.720 -11.178 1.00 97.19 84 ALA A C 1
ATOM 574 O O . ALA A 1 84 ? -4.182 -3.523 -10.440 1.00 97.19 84 ALA A O 1
ATOM 575 N N . ALA A 1 85 ? -2.712 -3.098 -12.088 1.00 97.88 85 ALA A N 1
ATOM 576 C CA . ALA A 1 85 ? -2.316 -4.492 -12.274 1.00 97.88 85 ALA A CA 1
ATOM 577 C C . ALA A 1 85 ? -1.704 -5.092 -10.998 1.00 97.88 85 ALA A C 1
ATOM 579 O O . ALA A 1 85 ? -2.094 -6.181 -10.585 1.00 97.88 85 ALA A O 1
ATOM 580 N N . VAL A 1 86 ? -0.796 -4.363 -10.336 1.00 97.62 86 VAL A N 1
ATOM 581 C CA . VAL A 1 86 ? -0.188 -4.823 -9.077 1.00 97.62 86 VAL A CA 1
ATOM 582 C C . VAL A 1 86 ? -1.221 -4.877 -7.956 1.00 97.62 86 VAL A C 1
ATOM 584 O O . VAL A 1 86 ? -1.262 -5.863 -7.228 1.00 97.62 86 VAL A O 1
ATOM 587 N N . LEU A 1 87 ? -2.066 -3.849 -7.817 1.00 97.25 87 LEU A N 1
ATOM 588 C CA . LEU A 1 87 ? -3.094 -3.820 -6.773 1.00 97.25 87 LEU A CA 1
ATOM 589 C C . LEU A 1 87 ? -4.110 -4.957 -6.933 1.00 97.25 87 LEU A C 1
ATOM 591 O O . LEU A 1 87 ? -4.499 -5.552 -5.934 1.00 97.25 87 LEU A O 1
ATOM 595 N N . ALA A 1 88 ? -4.501 -5.290 -8.167 1.00 98.06 88 ALA A N 1
ATOM 596 C CA . ALA A 1 88 ? -5.391 -6.413 -8.448 1.00 98.06 88 ALA A CA 1
ATOM 597 C C . ALA A 1 88 ? -4.753 -7.766 -8.095 1.00 98.06 88 ALA A C 1
ATOM 599 O O . ALA A 1 88 ? -5.423 -8.626 -7.536 1.00 98.06 88 ALA A O 1
ATOM 600 N N . GLU A 1 89 ? -3.457 -7.941 -8.373 1.00 98.12 89 GLU A N 1
ATOM 601 C CA . GLU A 1 89 ? -2.715 -9.170 -8.057 1.00 98.12 89 GLU A CA 1
ATOM 602 C C . GLU A 1 89 ? -2.669 -9.458 -6.547 1.00 98.12 89 GLU A C 1
ATOM 604 O O . GLU A 1 89 ? -2.707 -10.614 -6.132 1.00 98.12 89 GLU A O 1
ATOM 609 N N . VAL A 1 90 ? -2.602 -8.412 -5.716 1.00 98.00 90 VAL A N 1
ATOM 610 C CA . VAL A 1 90 ? -2.421 -8.542 -4.259 1.00 98.00 90 VAL A CA 1
ATOM 611 C C . VAL A 1 90 ? -3.694 -8.280 -3.449 1.00 98.00 90 VAL A C 1
ATOM 613 O O . VAL A 1 90 ? -3.645 -8.351 -2.221 1.00 98.00 90 VAL A O 1
ATOM 616 N N . ALA A 1 91 ? -4.817 -7.967 -4.105 1.00 96.88 91 ALA A N 1
ATOM 617 C CA . ALA A 1 91 ? -6.052 -7.514 -3.459 1.00 96.88 91 ALA A CA 1
ATOM 618 C C . ALA A 1 91 ? -6.567 -8.499 -2.396 1.00 96.88 91 ALA A C 1
ATOM 620 O O . ALA A 1 91 ? -6.880 -8.088 -1.279 1.00 96.88 91 ALA A O 1
ATOM 621 N N . ASP A 1 92 ? -6.573 -9.791 -2.732 1.00 95.69 92 ASP A N 1
ATOM 622 C CA . ASP A 1 92 ? -7.132 -10.868 -1.906 1.00 95.69 92 ASP A CA 1
ATOM 623 C C . ASP A 1 92 ? -6.065 -11.622 -1.094 1.00 95.69 92 ASP A C 1
ATOM 625 O O . ASP A 1 92 ? -6.285 -12.745 -0.635 1.00 95.69 92 ASP A O 1
ATOM 629 N N . HIS A 1 93 ? -4.877 -11.034 -0.920 1.00 97.06 93 HIS A N 1
ATOM 630 C CA . HIS A 1 93 ? -3.824 -11.657 -0.125 1.00 97.06 93 HIS A CA 1
ATOM 631 C C . HIS A 1 93 ? -4.289 -11.859 1.331 1.00 97.06 93 HIS A C 1
ATOM 633 O O . HIS A 1 93 ? -4.822 -10.937 1.948 1.00 97.06 93 HIS A O 1
ATOM 639 N N . GLU A 1 94 ? -4.024 -13.032 1.922 1.00 94.31 94 GLU A N 1
ATOM 640 C CA . GLU A 1 94 ? -4.546 -13.442 3.246 1.00 94.31 94 GLU A CA 1
ATOM 641 C C . GLU A 1 94 ? -4.195 -12.484 4.401 1.00 94.31 94 GLU A C 1
ATOM 643 O O . GLU A 1 94 ? -4.864 -12.429 5.432 1.00 94.31 94 GLU A O 1
ATOM 648 N N . HIS A 1 95 ? -3.129 -11.711 4.223 1.00 92.25 95 HIS A N 1
ATOM 649 C CA . HIS A 1 95 ? -2.625 -10.730 5.184 1.00 92.25 95 HIS A CA 1
ATOM 650 C C . HIS A 1 95 ? -2.764 -9.279 4.693 1.00 92.25 95 HIS A C 1
ATOM 652 O O . HIS A 1 95 ? -2.111 -8.372 5.209 1.00 92.25 95 HIS A O 1
ATOM 658 N N . GLY A 1 96 ? -3.595 -9.072 3.674 1.00 96.25 96 GLY A N 1
ATOM 659 C CA . GLY A 1 96 ? -3.891 -7.790 3.056 1.00 96.25 96 GLY A CA 1
ATOM 660 C C . GLY A 1 96 ? -2.907 -7.355 1.954 1.00 96.25 96 GLY A C 1
ATOM 661 O O . GLY A 1 96 ? -1.787 -7.880 1.865 1.00 96.25 96 GLY A O 1
ATOM 662 N N . PRO A 1 97 ? -3.299 -6.353 1.138 1.00 97.62 97 PRO A N 1
ATOM 663 C CA . PRO A 1 97 ? -2.559 -5.910 -0.049 1.00 97.62 97 PRO A CA 1
ATOM 664 C C . PRO A 1 97 ? -1.134 -5.431 0.220 1.00 97.62 97 PRO A C 1
ATOM 666 O O . PRO A 1 97 ? -0.224 -5.744 -0.546 1.00 97.62 97 PRO A O 1
ATOM 669 N N . LEU A 1 98 ? -0.915 -4.697 1.318 1.00 96.44 98 LEU A N 1
ATOM 670 C CA . LEU A 1 98 ? 0.418 -4.213 1.685 1.00 96.44 98 LEU A CA 1
ATOM 671 C C . LEU A 1 98 ? 1.416 -5.369 1.840 1.00 96.44 98 LEU A C 1
ATOM 673 O O . LEU A 1 98 ? 2.519 -5.309 1.292 1.00 96.44 98 LEU A O 1
ATOM 677 N N . LEU A 1 99 ? 1.031 -6.436 2.552 1.00 95.44 99 LEU A N 1
ATOM 678 C CA . LEU A 1 99 ? 1.920 -7.580 2.735 1.00 95.44 99 LEU A CA 1
ATOM 679 C C . LEU A 1 99 ? 2.059 -8.404 1.448 1.00 95.44 99 LEU A C 1
ATOM 681 O O . LEU A 1 99 ? 3.172 -8.818 1.121 1.00 95.44 99 LEU A O 1
ATOM 685 N N . GLY A 1 100 ? 0.972 -8.585 0.694 1.00 97.25 100 GLY A N 1
ATOM 686 C CA . GLY A 1 100 ? 1.021 -9.253 -0.609 1.00 97.25 100 GLY A CA 1
ATOM 687 C C . GLY A 1 100 ? 1.998 -8.575 -1.573 1.00 97.25 100 GLY A C 1
ATOM 688 O O . GLY A 1 100 ? 2.825 -9.241 -2.193 1.00 97.25 100 GLY A O 1
ATOM 689 N N . ALA A 1 101 ? 2.001 -7.241 -1.625 1.00 97.44 101 ALA A N 1
ATOM 690 C CA . ALA A 1 101 ? 2.941 -6.486 -2.449 1.00 97.44 101 ALA A CA 1
ATOM 691 C C . ALA A 1 101 ? 4.396 -6.616 -1.972 1.00 97.44 101 ALA A C 1
ATOM 693 O O . ALA A 1 101 ? 5.299 -6.695 -2.806 1.00 97.44 101 ALA A O 1
ATOM 694 N N . CYS A 1 102 ? 4.641 -6.676 -0.656 1.00 95.50 102 CYS A N 1
ATOM 695 C CA . CYS A 1 102 ? 5.984 -6.941 -0.125 1.00 95.50 102 CYS A CA 1
ATOM 696 C C . CYS A 1 102 ? 6.489 -8.314 -0.582 1.00 95.50 102 CYS A C 1
ATOM 698 O O . CYS A 1 102 ? 7.600 -8.419 -1.091 1.00 95.50 102 CYS A O 1
ATOM 700 N N . LEU A 1 103 ? 5.660 -9.355 -0.461 1.00 95.19 103 LEU A N 1
ATOM 701 C CA . LEU A 1 103 ? 6.010 -10.717 -0.874 1.00 95.19 103 LEU A CA 1
ATOM 702 C C . LEU A 1 103 ? 6.231 -10.824 -2.387 1.00 95.19 103 LEU A C 1
ATOM 704 O O . LEU A 1 103 ? 7.186 -11.463 -2.827 1.00 95.19 103 LEU A O 1
ATOM 708 N N . ARG A 1 104 ? 5.409 -10.136 -3.185 1.00 96.12 104 ARG A N 1
ATOM 709 C CA . ARG A 1 104 ? 5.602 -10.009 -4.634 1.00 96.12 104 ARG A CA 1
ATOM 710 C C . ARG A 1 104 ? 6.954 -9.374 -4.975 1.00 96.12 104 ARG A C 1
ATOM 712 O O . ARG A 1 104 ? 7.676 -9.879 -5.833 1.00 96.12 104 ARG A O 1
ATOM 719 N N . ALA A 1 105 ? 7.310 -8.280 -4.302 1.00 94.81 105 ALA A N 1
ATOM 720 C CA . ALA A 1 105 ? 8.596 -7.617 -4.495 1.00 94.81 105 ALA A CA 1
ATOM 721 C C . ALA A 1 105 ? 9.767 -8.514 -4.055 1.00 94.81 105 ALA A C 1
ATOM 723 O O . ALA A 1 105 ? 10.747 -8.640 -4.784 1.00 94.81 105 ALA A O 1
ATOM 724 N N . GLU A 1 106 ? 9.650 -9.193 -2.911 1.00 94.19 106 GLU A N 1
ATOM 725 C CA . GLU A 1 106 ? 10.643 -10.155 -2.417 1.00 94.19 106 GLU A CA 1
ATOM 726 C C . GLU A 1 106 ? 10.868 -11.308 -3.411 1.00 94.19 106 GLU A C 1
ATOM 728 O O . GLU A 1 106 ? 12.015 -11.688 -3.649 1.00 94.19 10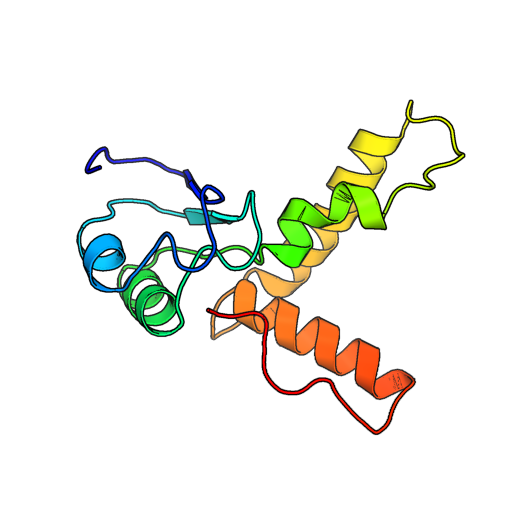6 GLU A O 1
ATOM 733 N N . ALA A 1 107 ? 9.804 -11.829 -4.032 1.00 94.44 107 ALA A N 1
ATOM 734 C CA . ALA A 1 107 ? 9.893 -12.863 -5.062 1.00 94.44 107 ALA A CA 1
ATOM 735 C C . ALA A 1 107 ? 10.597 -12.359 -6.332 1.00 94.44 107 ALA A C 1
ATOM 737 O O . ALA A 1 107 ? 11.444 -13.060 -6.888 1.00 94.44 107 ALA A O 1
ATOM 738 N N . PHE A 1 108 ? 10.303 -11.127 -6.766 1.00 94.38 108 PHE A N 1
ATOM 739 C CA . PHE A 1 108 ? 11.018 -10.500 -7.878 1.00 94.38 108 PHE A CA 1
ATOM 740 C C . PHE A 1 108 ? 12.509 -10.333 -7.562 1.00 94.38 108 PHE A C 1
ATOM 742 O O . PHE A 1 108 ? 13.344 -10.734 -8.369 1.00 94.38 108 PHE A O 1
ATOM 749 N N . LEU A 1 109 ? 12.860 -9.808 -6.384 1.00 94.06 109 LEU A N 1
ATOM 750 C CA . LEU A 1 109 ? 14.256 -9.649 -5.954 1.00 94.06 109 LEU A CA 1
ATOM 751 C C . LEU A 1 109 ? 15.001 -10.990 -5.915 1.00 94.06 109 LEU A C 1
ATOM 753 O O . LEU A 1 109 ? 16.127 -11.085 -6.398 1.00 94.06 109 LEU A O 1
ATOM 757 N N . ALA A 1 110 ? 14.353 -12.047 -5.422 1.00 93.44 110 ALA A N 1
ATOM 758 C CA . ALA A 1 110 ? 14.935 -13.385 -5.359 1.00 93.44 110 ALA A CA 1
ATOM 759 C C . ALA A 1 110 ? 15.290 -13.975 -6.738 1.00 93.44 110 ALA A C 1
ATOM 761 O O . ALA A 1 110 ? 16.083 -14.912 -6.809 1.00 93.44 110 ALA A O 1
ATOM 762 N N . SER A 1 111 ? 14.743 -13.435 -7.834 1.00 95.69 111 SER A N 1
ATOM 763 C CA . SER A 1 111 ? 15.097 -13.886 -9.185 1.00 95.69 111 SER A CA 1
ATOM 764 C C . SER A 1 111 ? 16.476 -13.407 -9.658 1.00 95.69 111 SER A C 1
ATOM 766 O O . SER A 1 111 ? 17.016 -13.982 -10.602 1.00 95.69 111 SER A O 1
ATOM 768 N N . TRP A 1 112 ? 17.066 -12.391 -9.012 1.00 95.25 112 TRP A N 1
ATOM 769 C CA . TRP A 1 112 ? 18.332 -11.786 -9.453 1.00 95.25 112 TRP A CA 1
ATOM 770 C C . TRP A 1 112 ? 19.316 -11.417 -8.333 1.00 95.25 112 TRP A C 1
ATOM 772 O O . TRP A 1 112 ? 20.448 -11.038 -8.632 1.00 95.25 112 TRP A O 1
ATOM 782 N N . THR A 1 113 ? 18.951 -11.563 -7.057 1.00 93.56 113 THR A N 1
ATOM 783 C CA . THR A 1 113 ? 19.884 -11.430 -5.927 1.00 93.56 113 THR A CA 1
ATOM 784 C C . THR A 1 113 ? 19.613 -12.464 -4.833 1.00 93.56 113 THR A C 1
ATOM 786 O O . THR A 1 113 ? 18.465 -12.750 -4.494 1.00 93.56 113 THR A O 1
ATOM 789 N N . ALA A 1 114 ? 20.686 -13.018 -4.255 1.00 89.06 114 ALA A N 1
ATOM 790 C CA . ALA A 1 114 ? 20.611 -13.910 -3.095 1.00 89.06 114 ALA A CA 1
ATOM 791 C C . ALA A 1 114 ? 20.443 -13.135 -1.774 1.00 89.06 114 ALA A C 1
ATOM 793 O O . ALA A 1 114 ? 19.836 -13.635 -0.825 1.00 89.06 114 ALA A O 1
ATOM 794 N N . GLU A 1 115 ? 20.961 -11.906 -1.714 1.00 89.31 115 GLU A N 1
ATOM 795 C CA . GLU A 1 115 ? 20.842 -11.020 -0.558 1.00 89.31 115 GLU A CA 1
ATOM 796 C C . GLU A 1 115 ? 19.641 -10.088 -0.730 1.00 89.31 115 GLU A C 1
ATOM 798 O O . GLU A 1 115 ? 19.470 -9.454 -1.775 1.00 89.31 115 GLU A O 1
ATOM 803 N N . ARG A 1 116 ? 18.800 -10.007 0.307 1.00 83.38 116 ARG A N 1
ATOM 804 C CA . ARG A 1 116 ? 17.595 -9.169 0.329 1.00 83.38 116 ARG A CA 1
ATOM 805 C C . ARG A 1 116 ? 17.789 -7.981 1.271 1.00 83.38 116 ARG A C 1
ATOM 807 O O . ARG A 1 116 ? 18.462 -8.141 2.292 1.00 83.38 116 ARG A O 1
ATOM 814 N N . PRO A 1 117 ? 17.166 -6.823 0.980 1.00 82.56 117 PRO A N 1
ATOM 815 C CA . PRO A 1 117 ? 17.111 -5.713 1.921 1.00 82.56 117 PRO A CA 1
ATOM 816 C C . PRO A 1 117 ? 16.583 -6.167 3.285 1.00 82.56 117 PRO A C 1
ATOM 818 O O . PRO A 1 117 ? 15.705 -7.029 3.372 1.00 82.56 117 PRO A O 1
ATOM 821 N N . PHE A 1 118 ? 17.124 -5.592 4.357 1.00 83.75 118 PHE A N 1
ATOM 822 C CA . PHE A 1 118 ? 16.658 -5.895 5.704 1.00 83.75 118 PHE A CA 1
ATOM 823 C C . PHE A 1 118 ? 15.282 -5.268 5.956 1.00 83.75 118 PHE A C 1
ATOM 825 O O . PHE A 1 118 ? 15.117 -4.054 5.847 1.00 83.75 118 PHE A O 1
ATOM 832 N N . GLY A 1 119 ? 14.324 -6.098 6.371 1.00 85.44 119 GLY A N 1
ATOM 833 C CA . GLY A 1 119 ? 12.985 -5.663 6.763 1.00 85.44 119 GLY A CA 1
ATOM 834 C C . GLY A 1 119 ? 12.033 -5.408 5.591 1.00 85.44 119 GLY A C 1
ATOM 835 O O . GLY A 1 119 ? 12.355 -5.624 4.426 1.00 85.44 119 GLY A O 1
ATOM 836 N N . ARG A 1 120 ? 10.818 -4.970 5.930 1.00 87.56 120 ARG A N 1
ATOM 837 C CA . ARG A 1 120 ? 9.753 -4.588 4.990 1.00 87.56 120 ARG A CA 1
ATOM 838 C C . ARG A 1 120 ? 9.471 -3.091 5.113 1.00 87.56 120 ARG A C 1
ATOM 840 O O . ARG A 1 120 ? 9.757 -2.533 6.173 1.00 87.56 120 ARG A O 1
ATOM 847 N N . PRO A 1 121 ? 8.890 -2.447 4.085 1.00 82.62 121 PRO A N 1
ATOM 848 C CA . PRO A 1 121 ? 8.504 -1.038 4.129 1.00 82.62 121 PRO A CA 1
ATOM 849 C C . PRO A 1 121 ? 7.276 -0.830 5.035 1.00 82.62 121 PRO A C 1
ATOM 851 O O . PRO A 1 121 ? 6.176 -0.544 4.577 1.00 82.62 121 PRO A O 1
ATOM 854 N N . ILE A 1 122 ? 7.460 -1.005 6.343 1.00 80.31 122 ILE A N 1
ATOM 855 C CA . ILE A 1 122 ? 6.461 -0.777 7.391 1.00 80.31 122 ILE A CA 1
ATOM 856 C C . ILE A 1 122 ? 7.153 0.022 8.504 1.00 80.31 122 ILE A C 1
ATOM 858 O O . ILE A 1 122 ? 8.263 -0.335 8.900 1.00 80.31 122 ILE A O 1
ATOM 862 N N . ALA A 1 123 ? 6.517 1.107 8.967 1.00 72.06 123 ALA A N 1
ATOM 863 C CA . ALA A 1 123 ? 7.056 1.985 10.014 1.00 72.06 123 ALA A CA 1
ATOM 864 C C . ALA A 1 123 ? 6.990 1.382 11.428 1.00 72.06 123 ALA A C 1
ATOM 866 O O . ALA A 1 123 ? 6.074 0.568 11.712 1.00 72.06 123 ALA A O 1
#

pLDDT: mean 92.87, std 6.59, range [54.5, 98.12]

Radius of gyration: 15.29 Å; chains: 1; bounding box: 37×28×42 Å

Foldseek 3Di:
DQDADAEDEFAPDACCQDLVNLQRYNYQEYEYPHFQRHAPNSLVSCVVVNHAYAANCLSNCLVVQDDPVDDCPCSVVSSVVSSVVLCVQQCVPPSHSNVSSQVVVVVVCVVPDPDDDPDGRHD

Secondary structure (DSSP, 8-state):
----EEEEEE-SSTT-B-HHHHHH--EEEEEESSSS-B-HHHHHHHHHTTPEEP-HHHHT-HHHHS-TTS--TTHHHHHHHHHHHHHHHHTT-TT-HHHHHHHHHHHHHHTT-SS--SS-S--

Sequence (123 aa):
LAAEADALLAGSRAGAISHELARELAVRTVVGWGPLPVTAKALAELGRAGCVVQPDFVTTAGPSIVDPAGPLTDAPAAVASAVAAVLAEVADHEHGPLLGACLRAEAFLASWTAERPFGRPIA